Protein AF-A0A257JJC3-F1 (afdb_monomer)

Secondary structure (DSSP, 8-state):
--SHHHHHTTSS----B-SSS--TTSTTS-BTTTTT--SHHHH----------TT--HHHHHHHHHHHHHHHTSHHHHHHHHHHT--SPPP--HHHHHHHHHHHHHHHHHHHHHTT----

Foldseek 3Di:
DDCLVCCVVVVDPQAAAAADADQPSCNVHHQVVNVVDDQVRSRDDDDDDDDDDPPPDPVVLLVVLVVLQVVCPDPVVVVVCVVVSNPDRHDRRPVVSVVVCVVVVVSVVVVCVVVVNDDD

pLDDT: mean 90.09, std 6.81, range [46.31, 97.0]

Sequence (120 aa):
QGMLPHIQKGTLRAIGATGQVRTPRLPDLPTLVEQGFTAPVYGMEGFL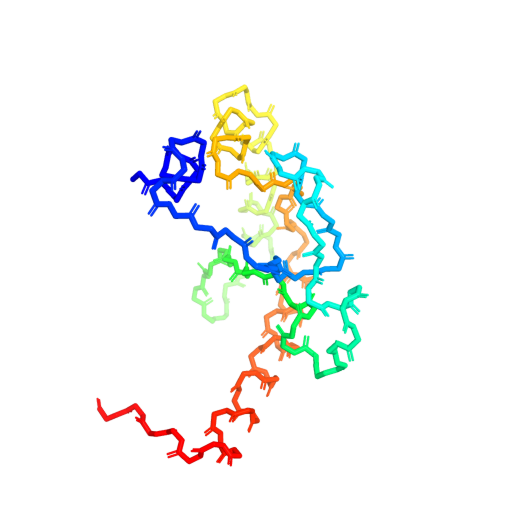PFAAPAGTPRDILDKISAAVREASATPQLKALREQFGIPNLPLTDPAEVRKTWAEDSAEWIALATDLGINLD

Structure (mmCIF, N/CA/C/O backbone):
data_AF-A0A257JJC3-F1
#
_entry.id   AF-A0A257JJC3-F1
#
loop_
_atom_site.group_PDB
_atom_site.id
_atom_site.type_symbol
_atom_site.label_atom_id
_atom_site.label_alt_id
_atom_site.label_comp_id
_atom_site.label_asym_id
_atom_site.label_entity_id
_atom_site.label_seq_id
_atom_site.pdbx_PDB_ins_code
_atom_site.Cartn_x
_atom_site.Cartn_y
_atom_site.Cartn_z
_atom_site.occupancy
_atom_site.B_iso_or_equiv
_atom_site.auth_seq_id
_atom_site.auth_comp_id
_atom_site.auth_asym_id
_atom_site.auth_atom_id
_atom_site.pdbx_PDB_model_num
ATOM 1 N N . GLN A 1 1 ? -12.986 13.407 -1.540 1.00 46.31 1 GLN A N 1
ATOM 2 C CA . GLN A 1 1 ? -12.751 13.947 -0.183 1.00 46.31 1 GLN A CA 1
ATOM 3 C C . GLN A 1 1 ? -12.685 12.769 0.776 1.00 46.31 1 GLN A C 1
ATOM 5 O O . GLN A 1 1 ? -13.512 11.881 0.642 1.00 46.31 1 GLN A O 1
ATOM 10 N N . GLY A 1 2 ? -11.678 12.704 1.649 1.00 69.19 2 GLY A N 1
ATOM 11 C CA . GLY A 1 2 ? -11.530 11.601 2.610 1.00 69.19 2 GLY A CA 1
ATOM 12 C C . GLY A 1 2 ? -12.375 11.794 3.874 1.00 69.19 2 GLY A C 1
ATOM 13 O O . GLY A 1 2 ? -13.035 12.815 4.036 1.00 69.19 2 GLY A O 1
ATOM 14 N N . MET A 1 3 ? -12.307 10.841 4.803 1.00 81.38 3 MET A N 1
ATOM 15 C CA . MET A 1 3 ? -13.065 10.873 6.066 1.00 81.38 3 MET A CA 1
ATOM 16 C C . MET A 1 3 ? -12.527 11.895 7.088 1.00 81.38 3 MET A C 1
ATOM 18 O O . MET A 1 3 ? -13.235 12.267 8.020 1.00 81.38 3 MET A O 1
ATOM 22 N N . LEU A 1 4 ? -11.290 12.380 6.918 1.00 83.56 4 LEU A N 1
ATOM 23 C CA . LEU A 1 4 ? -10.587 13.219 7.898 1.00 83.56 4 LEU A CA 1
ATOM 24 C C . LEU A 1 4 ? -11.354 14.489 8.326 1.00 83.56 4 LEU A C 1
ATOM 26 O O . LEU A 1 4 ? -11.457 14.713 9.532 1.00 83.56 4 LEU A O 1
ATOM 30 N N . PRO A 1 5 ? -11.962 15.289 7.422 1.00 87.50 5 PRO A N 1
ATOM 31 C CA . PRO A 1 5 ? -12.745 16.454 7.836 1.00 87.50 5 PRO A CA 1
ATOM 32 C C . PRO A 1 5 ? -13.967 16.083 8.684 1.00 87.50 5 PRO A C 1
ATOM 34 O O . PRO A 1 5 ? -14.361 16.852 9.553 1.00 87.50 5 PRO A O 1
ATOM 37 N N . HIS A 1 6 ? -14.568 14.912 8.453 1.00 89.94 6 HIS A N 1
ATOM 38 C CA . HIS A 1 6 ? -15.711 14.435 9.234 1.00 89.94 6 HIS A CA 1
ATOM 39 C C . HIS A 1 6 ? -15.296 13.980 10.633 1.00 89.94 6 HIS A C 1
ATOM 41 O O . HIS A 1 6 ? -16.034 14.226 11.589 1.00 89.94 6 HIS A O 1
ATOM 47 N N . ILE A 1 7 ? -14.107 13.377 10.744 1.00 90.06 7 ILE A N 1
ATOM 48 C CA . ILE A 1 7 ? -13.486 12.997 12.018 1.00 90.06 7 ILE A CA 1
ATOM 49 C C . ILE A 1 7 ? -13.153 14.246 12.837 1.00 90.06 7 ILE A C 1
ATOM 51 O O . ILE A 1 7 ? -13.560 14.359 13.988 1.00 90.06 7 ILE A O 1
ATOM 55 N N . GLN A 1 8 ? -12.491 15.228 12.223 1.00 86.25 8 GLN A N 1
ATOM 56 C CA . GLN A 1 8 ? -12.110 16.481 12.886 1.00 86.25 8 GLN A CA 1
ATOM 57 C C . GLN A 1 8 ? -13.319 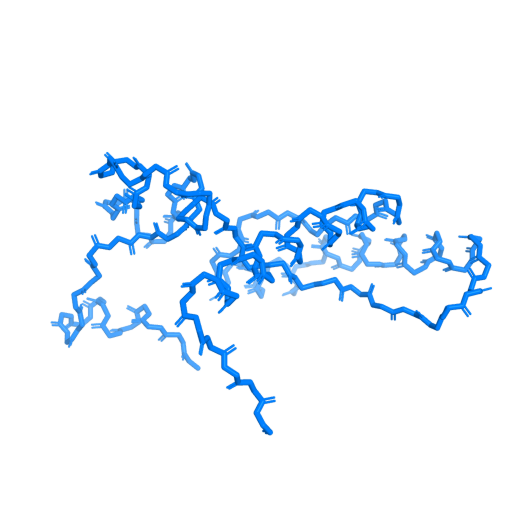17.313 13.332 1.00 86.25 8 GLN A C 1
ATOM 59 O O . GLN A 1 8 ? -13.276 17.951 14.378 1.00 86.25 8 GLN A O 1
ATOM 64 N N . LYS A 1 9 ? -14.416 17.290 12.563 1.00 92.56 9 LYS A N 1
ATOM 65 C CA . LYS A 1 9 ? -15.683 17.949 12.926 1.00 92.56 9 LYS A CA 1
ATOM 66 C C . LYS A 1 9 ? -16.502 17.175 13.969 1.00 92.56 9 LYS A C 1
ATOM 68 O O . LYS A 1 9 ? -17.582 17.630 14.328 1.00 92.56 9 LYS A O 1
ATOM 73 N N . GLY A 1 10 ? -16.050 15.996 14.404 1.00 91.12 10 GLY A N 1
ATOM 74 C CA . GLY A 1 10 ? -16.768 15.139 15.356 1.00 91.12 10 GLY A CA 1
ATOM 75 C C . GLY A 1 10 ? -18.018 14.452 14.793 1.00 91.12 10 GLY A C 1
ATOM 76 O O . GLY A 1 10 ? -18.717 13.756 15.521 1.00 91.12 10 GLY A O 1
ATOM 77 N N . THR A 1 11 ? -18.301 14.612 13.498 1.00 94.50 11 THR A N 1
ATOM 78 C CA . THR A 1 11 ? -19.445 13.970 12.820 1.00 94.50 11 THR A CA 1
ATOM 79 C C . THR A 1 11 ? -19.200 12.496 12.499 1.00 94.50 11 THR A C 1
ATOM 81 O O . THR A 1 11 ? -20.140 11.770 12.190 1.00 94.50 11 THR A O 1
ATOM 84 N N . LEU A 1 12 ? -17.943 12.052 12.563 1.00 94.00 12 LEU A N 1
ATOM 85 C CA . LEU A 1 12 ? -17.539 10.660 12.409 1.00 94.00 12 LEU A CA 1
ATOM 86 C C . LEU A 1 12 ? -16.539 10.311 13.512 1.00 94.00 12 LEU A C 1
ATOM 88 O O . LEU A 1 12 ? -15.626 11.082 13.793 1.00 94.00 12 LEU A O 1
ATOM 92 N N . ARG A 1 13 ? -16.688 9.138 14.126 1.00 92.88 13 ARG A N 1
ATOM 93 C CA . ARG A 1 13 ? -15.732 8.620 15.108 1.00 92.88 13 ARG A CA 1
ATOM 94 C C . ARG A 1 13 ? -14.936 7.489 14.473 1.00 92.88 13 ARG A C 1
ATOM 96 O O . ARG A 1 13 ? -15.500 6.447 14.159 1.00 92.88 13 ARG A O 1
ATOM 103 N N . ALA A 1 14 ? -13.634 7.688 14.303 1.00 93.00 14 ALA A N 1
ATOM 104 C CA . ALA A 1 14 ? -12.740 6.603 13.921 1.00 93.00 14 ALA A CA 1
ATOM 105 C C . ALA A 1 14 ? -12.506 5.678 15.128 1.00 93.00 14 ALA A C 1
ATOM 107 O O . ALA A 1 14 ? -12.275 6.162 16.237 1.00 93.00 14 ALA A O 1
ATOM 108 N N . ILE A 1 15 ? -12.600 4.364 14.914 1.00 94.00 15 ILE A N 1
ATOM 109 C CA . ILE A 1 15 ? -12.458 3.340 15.970 1.00 94.00 15 ILE A CA 1
ATOM 110 C C . ILE A 1 15 ? -11.185 2.498 15.824 1.00 94.00 15 ILE A C 1
ATOM 112 O O . ILE A 1 15 ? -10.720 1.910 16.791 1.00 94.00 15 ILE A O 1
ATOM 116 N N . GLY A 1 16 ? -10.590 2.474 14.635 1.00 92.81 16 GLY A N 1
ATOM 117 C CA . GLY A 1 16 ? -9.301 1.849 14.389 1.00 92.81 16 GLY A CA 1
ATOM 118 C C . GLY A 1 16 ? -8.816 2.128 12.974 1.00 92.81 16 GLY A C 1
ATOM 119 O O . GLY A 1 16 ? -9.622 2.419 12.086 1.00 92.81 16 GLY A O 1
ATOM 120 N N . ALA A 1 17 ? -7.503 2.062 12.781 1.00 91.12 17 ALA A N 1
ATOM 121 C CA . ALA A 1 17 ? -6.876 2.059 11.462 1.00 91.12 17 ALA A CA 1
ATOM 122 C C . ALA A 1 17 ? -6.440 0.636 11.073 1.00 91.12 17 ALA A C 1
ATOM 124 O O . ALA A 1 17 ? -6.010 -0.137 11.928 1.00 91.12 17 ALA A O 1
ATOM 125 N N . THR A 1 18 ? -6.535 0.291 9.790 1.00 90.38 18 THR A N 1
ATOM 126 C CA . THR A 1 18 ? -5.863 -0.892 9.230 1.00 90.38 18 THR A CA 1
ATOM 127 C C . THR A 1 18 ? -4.389 -0.577 8.975 1.00 90.38 18 THR A C 1
ATOM 129 O O . THR A 1 18 ? -4.034 0.588 8.779 1.00 90.38 18 THR A O 1
ATOM 132 N N . GLY A 1 19 ? -3.545 -1.605 8.955 1.00 89.38 19 GLY A N 1
ATOM 133 C CA . GLY A 1 19 ? -2.098 -1.465 8.792 1.00 89.38 19 GLY A CA 1
ATOM 134 C C . GLY A 1 19 ? -1.327 -1.694 10.093 1.00 89.38 19 GLY A C 1
ATOM 135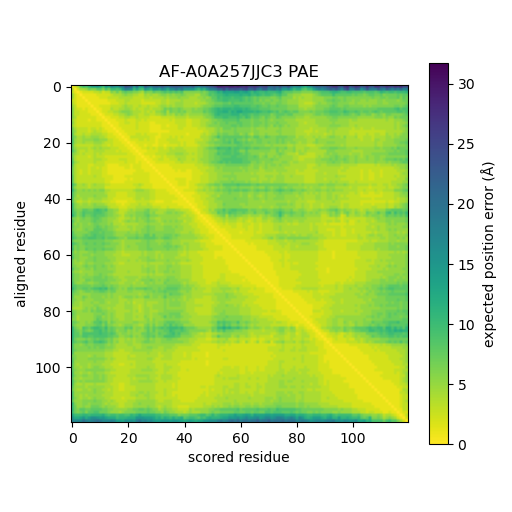 O O . GLY A 1 19 ? -1.892 -1.749 11.188 1.00 89.38 19 GLY A O 1
ATOM 136 N N . GLN A 1 20 ? -0.009 -1.835 9.966 1.00 89.00 20 GLN A N 1
ATOM 137 C CA . GLN A 1 20 ? 0.879 -2.136 11.097 1.00 89.00 20 GLN A CA 1
ATOM 138 C C . GLN A 1 20 ? 1.250 -0.898 11.919 1.00 89.00 20 GLN A C 1
ATOM 140 O O . GLN A 1 20 ? 1.672 -1.014 13.069 1.00 89.00 20 GLN A O 1
ATOM 145 N N . VAL A 1 21 ? 1.112 0.293 11.335 1.00 88.12 21 VAL A N 1
ATOM 146 C CA . VAL A 1 21 ? 1.550 1.552 11.941 1.00 88.12 21 VAL A CA 1
ATOM 147 C C . VAL A 1 21 ? 0.422 2.572 11.963 1.00 88.12 21 VAL A C 1
ATOM 149 O O . VAL A 1 21 ? -0.428 2.619 11.073 1.00 88.12 21 VAL A O 1
ATOM 152 N N . ARG A 1 22 ? 0.416 3.430 12.986 1.00 89.25 22 ARG A N 1
ATOM 153 C CA . ARG A 1 22 ? -0.554 4.523 13.071 1.00 89.25 22 ARG A CA 1
ATOM 154 C C . ARG A 1 22 ? -0.305 5.546 11.973 1.00 89.25 22 ARG A C 1
ATOM 156 O O . ARG A 1 22 ? 0.833 5.899 11.667 1.00 89.25 22 ARG A O 1
ATOM 163 N N . THR A 1 23 ? -1.387 6.085 11.423 1.00 84.06 23 THR A N 1
ATOM 164 C CA . THR A 1 23 ? -1.284 7.180 10.459 1.00 84.06 23 THR A CA 1
ATOM 165 C C . THR A 1 23 ? -0.833 8.470 11.161 1.00 84.06 23 THR A C 1
ATOM 167 O O . THR A 1 23 ? -1.429 8.855 12.170 1.00 84.06 23 T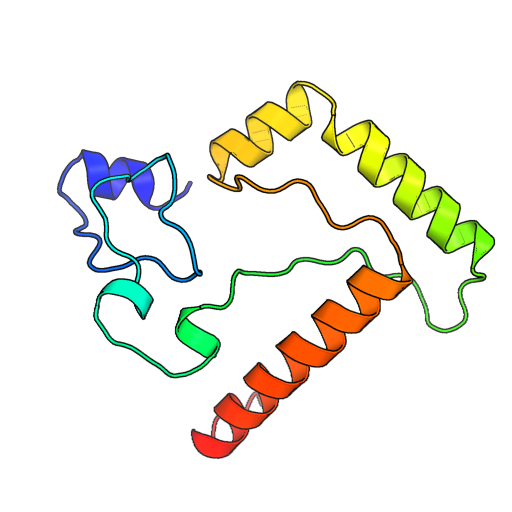HR A O 1
ATOM 170 N N . PRO A 1 24 ? 0.144 9.220 10.612 1.00 83.19 24 PRO A N 1
ATOM 171 C CA . PRO A 1 24 ? 0.570 10.503 11.183 1.00 83.19 24 PRO A CA 1
ATOM 172 C C . PRO A 1 24 ? -0.547 11.553 11.284 1.00 83.19 24 PRO A C 1
ATOM 174 O O . PRO A 1 24 ? -0.412 12.548 11.987 1.00 83.19 24 PRO A O 1
ATOM 177 N N . ARG A 1 25 ? -1.654 11.358 10.559 1.00 83.56 25 ARG A N 1
ATOM 178 C CA . ARG A 1 25 ? -2.800 12.278 10.538 1.00 83.56 25 ARG A CA 1
ATOM 179 C C . ARG A 1 25 ? -3.762 12.106 11.702 1.00 83.56 25 ARG A C 1
ATOM 181 O O . ARG A 1 25 ? -4.539 13.017 11.971 1.00 83.56 25 ARG A O 1
ATOM 188 N N . LEU A 1 26 ? -3.749 10.933 12.325 1.00 87.56 26 LEU A N 1
ATOM 189 C CA . LEU A 1 26 ? -4.567 10.570 13.478 1.00 87.56 26 LEU A CA 1
ATOM 190 C C . LEU A 1 26 ? -3.680 9.760 14.441 1.00 87.56 26 LEU A C 1
ATOM 192 O O . LEU A 1 26 ? -3.912 8.567 14.614 1.00 87.56 26 LEU A O 1
ATOM 196 N N . PRO A 1 27 ? -2.640 10.375 15.037 1.00 88.06 27 PRO A N 1
ATOM 197 C CA . PRO A 1 27 ? -1.652 9.660 15.856 1.00 88.06 27 PRO A CA 1
ATOM 198 C C . PRO A 1 27 ? -2.263 9.012 17.111 1.00 88.06 27 PRO A C 1
ATOM 200 O O . PRO A 1 27 ? -1.752 8.009 17.616 1.00 88.06 27 PRO A O 1
ATOM 203 N N . ASP A 1 28 ? -3.387 9.551 17.584 1.00 90.69 28 ASP A N 1
ATOM 204 C CA . ASP A 1 28 ? -4.128 9.028 18.734 1.00 90.69 28 ASP A CA 1
ATOM 205 C C . ASP A 1 28 ? -5.046 7.847 18.382 1.00 90.69 28 ASP A C 1
ATOM 207 O O . ASP A 1 28 ? -5.555 7.180 19.281 1.00 90.69 28 ASP A O 1
ATOM 211 N N . LEU A 1 29 ? -5.280 7.575 17.091 1.00 92.56 29 LEU A N 1
ATOM 212 C CA . LEU A 1 29 ? -6.113 6.462 16.645 1.00 92.56 29 LEU A CA 1
ATOM 213 C C . LEU A 1 29 ? -5.287 5.164 16.646 1.00 92.56 29 LEU A C 1
ATOM 215 O O . LEU A 1 29 ? -4.360 5.052 15.839 1.00 92.56 29 LEU A O 1
ATOM 219 N N . PRO A 1 30 ? -5.611 4.174 17.498 1.00 95.00 30 PRO A N 1
ATOM 220 C CA . PRO A 1 30 ? -4.912 2.896 17.479 1.00 95.00 30 PRO A CA 1
ATOM 221 C C . PRO A 1 30 ? -5.193 2.116 16.189 1.00 95.00 30 PRO A C 1
ATOM 223 O O . PRO A 1 30 ? -6.280 2.212 15.605 1.00 95.00 30 PRO A O 1
ATOM 226 N N . THR A 1 31 ? -4.241 1.294 15.757 1.00 94.94 31 THR A N 1
ATOM 227 C CA . THR A 1 31 ? -4.497 0.304 14.705 1.00 94.94 31 THR A CA 1
ATOM 228 C C . THR A 1 31 ? -5.383 -0.822 15.241 1.00 94.94 31 THR A C 1
ATOM 230 O O . THR A 1 31 ? -5.539 -1.001 16.450 1.00 94.94 31 THR A O 1
ATOM 233 N N . LEU A 1 32 ? -5.996 -1.595 14.350 1.00 96.31 32 LEU A N 1
ATOM 234 C CA . LEU A 1 32 ? -6.722 -2.804 14.742 1.00 96.31 32 LEU A CA 1
ATOM 235 C C . LEU A 1 32 ? -5.757 -3.859 15.310 1.00 96.31 32 LEU A C 1
ATOM 237 O O . LEU A 1 32 ? -6.091 -4.546 16.270 1.00 96.31 32 LEU A O 1
ATOM 241 N N . VAL A 1 33 ? -4.522 -3.920 14.806 1.00 96.19 33 VAL A N 1
ATOM 242 C CA . VAL A 1 33 ? -3.481 -4.809 15.346 1.00 96.19 33 VAL A CA 1
ATOM 243 C C . VAL A 1 33 ? -3.140 -4.452 16.800 1.00 96.19 33 VAL A C 1
ATOM 245 O O . VAL A 1 33 ? -3.108 -5.334 17.656 1.00 96.19 33 VAL A O 1
ATOM 248 N N . GLU A 1 34 ? -2.978 -3.162 17.127 1.00 96.25 34 GLU A N 1
ATOM 249 C CA . GLU A 1 34 ? -2.758 -2.696 18.511 1.00 96.25 34 GLU A CA 1
ATOM 250 C C . GLU A 1 34 ? -3.936 -3.011 19.444 1.00 96.25 34 GLU A C 1
ATOM 252 O O . GLU A 1 34 ? -3.760 -3.136 20.655 1.00 96.25 34 GLU A O 1
ATOM 257 N N . GLN A 1 35 ? -5.138 -3.151 18.886 1.00 97.00 35 GLN A N 1
ATOM 258 C CA . GLN A 1 35 ? -6.349 -3.524 19.617 1.00 97.00 35 GLN A CA 1
ATOM 259 C C . GLN A 1 35 ? -6.500 -5.044 19.803 1.00 97.00 35 GLN A C 1
ATOM 261 O O . GLN A 1 35 ? -7.490 -5.489 20.381 1.00 97.00 35 GLN A O 1
ATOM 266 N N . GLY A 1 36 ? -5.528 -5.842 19.348 1.00 96.19 36 GLY A N 1
ATOM 267 C CA . GLY A 1 36 ? -5.504 -7.294 19.530 1.00 96.19 36 GLY A CA 1
ATOM 268 C C . GLY A 1 36 ? -6.165 -8.090 18.405 1.00 96.19 36 GLY A C 1
ATOM 269 O O . GLY A 1 36 ? -6.357 -9.296 18.552 1.00 96.19 36 GLY A O 1
ATOM 270 N N . PHE A 1 37 ? -6.504 -7.454 17.281 1.00 96.06 37 PHE A N 1
ATOM 271 C CA . PHE A 1 37 ? -6.981 -8.171 16.104 1.00 96.06 37 PHE A CA 1
ATOM 272 C C . PHE A 1 37 ? -5.799 -8.815 15.364 1.00 96.06 37 PHE A C 1
ATOM 274 O O . PHE A 1 37 ? -4.881 -8.124 14.927 1.00 96.06 37 PHE A O 1
ATOM 281 N N . THR A 1 38 ? -5.817 -10.142 15.226 1.00 93.56 38 THR A N 1
ATOM 282 C CA . THR A 1 38 ? -4.653 -10.927 14.772 1.00 93.56 38 THR A CA 1
ATOM 283 C C . THR A 1 38 ? -4.745 -11.461 13.346 1.00 93.56 38 THR A C 1
ATOM 285 O O . THR A 1 38 ? -3.737 -11.930 12.823 1.00 93.56 38 THR A O 1
ATOM 288 N N . ALA A 1 39 ? -5.919 -11.414 12.706 1.00 91.62 39 ALA A N 1
ATOM 289 C CA . ALA A 1 39 ? -6.042 -11.860 11.320 1.00 91.62 39 ALA A CA 1
ATOM 290 C C . ALA A 1 39 ? -5.187 -10.971 10.390 1.00 91.62 39 ALA A C 1
ATOM 292 O O . ALA A 1 39 ? -5.172 -9.749 10.591 1.00 91.62 39 ALA A O 1
ATOM 293 N N . PRO A 1 40 ? -4.510 -11.537 9.371 1.00 90.50 40 PRO A N 1
ATOM 294 C CA . PRO A 1 40 ? -3.570 -10.783 8.539 1.00 90.50 40 PRO A CA 1
ATOM 295 C C . PRO A 1 40 ? -4.193 -9.536 7.903 1.00 90.50 40 PRO A C 1
ATOM 297 O O . PRO A 1 40 ? -3.576 -8.471 7.919 1.00 90.50 40 PRO A O 1
ATOM 300 N N . VAL A 1 41 ? -5.457 -9.631 7.473 1.00 90.44 41 VAL A N 1
ATOM 301 C CA . VAL A 1 41 ? -6.229 -8.534 6.861 1.00 90.44 41 VAL A CA 1
ATOM 302 C C . VAL A 1 41 ? -6.237 -7.229 7.668 1.00 90.44 41 VAL A C 1
ATOM 304 O O . VAL A 1 41 ? -6.288 -6.143 7.093 1.00 90.44 41 VAL A O 1
ATOM 307 N N . TYR A 1 42 ? -6.141 -7.290 8.999 1.00 93.38 42 TYR A N 1
ATOM 308 C CA . TYR A 1 42 ? -6.134 -6.091 9.844 1.00 93.38 42 TYR A CA 1
ATOM 309 C C . TYR A 1 42 ? -4.815 -5.318 9.782 1.00 93.38 42 TYR A C 1
ATOM 311 O O . TYR A 1 42 ? -4.798 -4.101 9.989 1.00 93.38 42 TYR A O 1
ATOM 319 N N . GLY A 1 43 ? -3.721 -6.019 9.491 1.00 91.12 43 GLY A N 1
ATOM 320 C CA . GLY A 1 43 ? -2.389 -5.452 9.326 1.00 91.12 43 GLY A CA 1
ATOM 321 C C . GLY A 1 43 ? -2.045 -5.082 7.884 1.00 91.12 43 GLY A C 1
ATOM 322 O O . GLY A 1 43 ? -0.989 -4.492 7.663 1.00 91.12 43 GLY A O 1
ATOM 323 N N . MET A 1 44 ? -2.903 -5.414 6.917 1.00 89.06 44 MET A N 1
ATOM 324 C CA . MET A 1 44 ? -2.687 -5.093 5.508 1.00 89.06 44 MET A CA 1
ATOM 325 C C . MET A 1 44 ? -2.955 -3.611 5.228 1.00 89.06 44 MET A C 1
ATOM 327 O O . MET A 1 44 ? -3.889 -3.002 5.759 1.00 89.06 44 MET A O 1
ATOM 331 N N . GLU A 1 45 ? -2.136 -3.034 4.354 1.00 82.50 45 GLU A N 1
ATOM 332 C CA . GLU A 1 45 ? -2.359 -1.712 3.775 1.00 82.50 45 GLU A CA 1
ATOM 333 C C . GLU A 1 45 ? -2.891 -1.870 2.347 1.00 82.50 45 GLU A C 1
ATOM 335 O O . GLU A 1 45 ? -2.598 -2.846 1.663 1.00 82.50 45 GLU A O 1
ATOM 340 N N . GLY A 1 46 ? -3.690 -0.911 1.875 1.00 78.44 46 GLY A N 1
ATOM 341 C CA . GLY A 1 46 ? -4.190 -0.948 0.502 1.00 78.44 46 GLY A CA 1
ATOM 342 C C . GLY A 1 46 ? -3.047 -0.806 -0.507 1.00 78.44 46 GLY A C 1
ATOM 343 O O . GLY A 1 46 ? -2.461 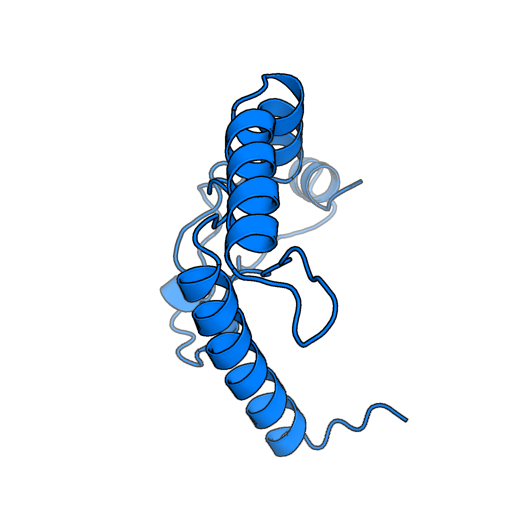0.272 -0.618 1.00 78.44 46 GLY A O 1
ATOM 344 N N . PHE A 1 47 ? -2.760 -1.867 -1.262 1.00 84.31 47 PHE A N 1
ATOM 345 C CA . PHE A 1 47 ? -1.730 -1.872 -2.298 1.00 84.31 47 PHE A CA 1
ATOM 346 C C . PHE A 1 47 ? -2.317 -1.582 -3.689 1.00 84.31 47 PHE A C 1
ATOM 348 O O . PHE A 1 47 ? -3.217 -2.272 -4.163 1.00 84.31 47 PHE A O 1
ATOM 355 N N . LEU A 1 48 ? -1.796 -0.548 -4.358 1.00 84.50 48 LEU A N 1
ATOM 356 C CA . LEU A 1 48 ? -2.199 -0.137 -5.709 1.00 84.50 48 LEU A CA 1
ATOM 357 C C . LEU A 1 48 ? -0.991 -0.209 -6.658 1.00 84.50 48 LEU A C 1
ATOM 359 O O . LEU A 1 48 ? -0.266 0.782 -6.798 1.00 84.50 48 LEU A O 1
ATOM 363 N N . PRO A 1 49 ? -0.730 -1.366 -7.294 1.00 88.06 49 PRO A N 1
ATOM 364 C CA . PRO A 1 49 ? 0.413 -1.517 -8.184 1.00 88.06 49 PRO A CA 1
ATOM 365 C C . PRO A 1 49 ? 0.168 -0.887 -9.559 1.00 88.06 49 PRO A C 1
ATOM 367 O O . PRO A 1 49 ? -0.949 -0.871 -10.077 1.00 88.06 49 PRO A O 1
ATOM 370 N N . PHE A 1 50 ? 1.251 -0.458 -10.211 1.00 90.25 50 PHE A N 1
ATOM 371 C CA . PHE A 1 50 ? 1.244 -0.284 -11.662 1.00 90.25 50 PHE A CA 1
ATOM 372 C C . PHE A 1 50 ? 1.300 -1.655 -12.336 1.00 90.25 50 PHE A C 1
ATOM 374 O O . PHE A 1 50 ? 2.138 -2.490 -11.994 1.00 90.25 50 PHE A O 1
ATOM 381 N N . ALA A 1 51 ? 0.431 -1.869 -13.320 1.00 90.81 51 ALA A N 1
ATOM 382 C CA . ALA A 1 51 ? 0.367 -3.103 -14.089 1.00 90.81 51 ALA A CA 1
ATOM 383 C C . ALA A 1 51 ? 0.721 -2.857 -15.561 1.00 90.81 51 ALA A C 1
ATOM 385 O O . ALA A 1 51 ? 0.448 -1.795 -16.120 1.00 90.81 51 ALA A O 1
ATOM 386 N N . ALA A 1 52 ? 1.311 -3.870 -16.190 1.00 92.88 52 ALA A N 1
ATOM 387 C CA . ALA A 1 52 ? 1.602 -3.922 -17.618 1.00 92.88 52 ALA A CA 1
ATOM 388 C C . ALA A 1 52 ? 1.184 -5.299 -18.168 1.00 92.88 52 ALA A C 1
ATOM 390 O O . ALA A 1 52 ? 1.047 -6.242 -17.381 1.00 92.88 52 ALA A O 1
ATOM 391 N N . PRO A 1 53 ? 0.986 -5.451 -19.491 1.00 96.00 53 PRO A N 1
ATOM 392 C CA . PRO A 1 53 ? 0.623 -6.734 -20.085 1.00 96.00 53 PRO A CA 1
ATOM 393 C C . PRO A 1 53 ? 1.578 -7.869 -19.703 1.00 96.00 53 PRO A C 1
ATOM 395 O O . PRO A 1 53 ? 2.790 -7.672 -19.548 1.00 96.00 53 PRO A O 1
ATOM 398 N N . ALA A 1 54 ? 1.035 -9.083 -19.605 1.00 93.75 54 ALA A N 1
ATOM 399 C CA . ALA A 1 54 ? 1.842 -10.280 -19.417 1.00 93.75 54 ALA A CA 1
ATOM 400 C C . ALA A 1 54 ? 2.875 -10.407 -20.552 1.00 93.75 54 ALA A C 1
ATOM 402 O O . ALA A 1 54 ? 2.567 -10.170 -21.717 1.00 93.75 54 ALA A O 1
ATOM 403 N N . GLY A 1 55 ? 4.113 -10.755 -20.201 1.00 94.56 55 GLY A N 1
ATOM 404 C CA . GLY A 1 55 ? 5.219 -10.851 -21.159 1.00 94.56 55 GLY A CA 1
ATOM 405 C C . GLY A 1 55 ? 5.931 -9.531 -21.473 1.00 94.56 55 GLY A C 1
ATOM 406 O O . GLY A 1 55 ? 6.880 -9.549 -22.253 1.00 94.56 55 GLY A O 1
ATOM 407 N N . THR A 1 56 ? 5.538 -8.407 -20.856 1.00 96.62 56 THR A N 1
ATOM 408 C CA . THR A 1 56 ? 6.305 -7.152 -20.956 1.00 96.62 56 THR A CA 1
ATOM 409 C C . THR A 1 56 ? 7.770 -7.399 -20.556 1.00 96.62 56 THR A C 1
ATOM 411 O O . THR A 1 56 ? 8.010 -7.911 -19.456 1.00 96.62 56 THR A O 1
ATOM 414 N N . PRO A 1 57 ? 8.750 -7.052 -21.415 1.00 96.56 57 PRO A N 1
ATOM 415 C CA . PRO A 1 57 ? 10.167 -7.248 -21.125 1.00 96.56 57 PRO A CA 1
ATOM 416 C C . PRO A 1 57 ? 10.628 -6.556 -19.839 1.00 96.56 57 PRO A C 1
ATOM 418 O O . PRO A 1 57 ? 10.138 -5.482 -19.476 1.00 96.56 57 PRO A O 1
ATOM 421 N N . ARG A 1 58 ? 11.607 -7.163 -19.155 1.00 93.75 58 ARG A N 1
ATOM 422 C CA . ARG A 1 58 ? 12.115 -6.668 -17.866 1.00 93.75 58 ARG A CA 1
ATOM 423 C C . ARG A 1 58 ? 12.667 -5.245 -17.963 1.00 93.75 58 ARG A C 1
ATOM 425 O O . ARG A 1 58 ? 12.390 -4.444 -17.081 1.00 93.75 58 ARG A O 1
ATOM 432 N N . ASP A 1 59 ? 13.358 -4.909 -19.046 1.00 96.75 59 ASP A N 1
ATOM 433 C CA . ASP A 1 59 ? 13.925 -3.574 -19.256 1.00 96.75 59 ASP A CA 1
ATOM 434 C C . ASP A 1 59 ? 12.848 -2.481 -19.382 1.00 96.75 59 ASP A C 1
ATOM 436 O O . ASP A 1 59 ? 13.062 -1.346 -18.958 1.00 96.75 59 ASP A O 1
ATOM 440 N N . ILE A 1 60 ? 11.672 -2.810 -19.928 1.00 96.94 60 ILE A N 1
ATOM 441 C CA . ILE A 1 60 ? 10.527 -1.892 -19.982 1.00 96.94 60 ILE A CA 1
ATOM 442 C C . ILE A 1 60 ? 9.918 -1.706 -18.592 1.00 96.94 60 ILE A C 1
ATOM 444 O O . ILE A 1 60 ? 9.622 -0.575 -18.204 1.00 96.94 60 ILE A O 1
ATOM 448 N N . LEU A 1 61 ? 9.781 -2.789 -17.820 1.00 95.62 61 LEU A N 1
ATOM 449 C CA . LEU A 1 61 ? 9.323 -2.708 -16.430 1.00 95.62 61 LEU A CA 1
ATOM 450 C C . LEU A 1 61 ? 10.273 -1.853 -15.586 1.00 95.62 61 LEU A C 1
ATOM 452 O O . LEU A 1 61 ? 9.816 -0.970 -14.867 1.00 95.62 61 L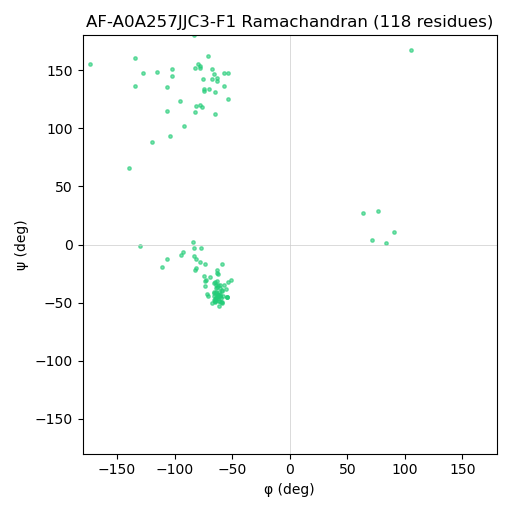EU A O 1
ATOM 456 N N . ASP A 1 62 ? 11.583 -2.045 -15.739 1.00 95.38 62 ASP A N 1
ATOM 457 C CA . ASP A 1 62 ? 12.594 -1.271 -15.017 1.00 95.38 62 ASP A CA 1
ATOM 458 C C . ASP A 1 62 ? 12.538 0.225 -15.384 1.00 95.38 62 ASP A C 1
ATOM 460 O O . ASP A 1 62 ? 12.683 1.081 -14.507 1.00 95.38 62 ASP A O 1
ATOM 464 N N . LYS A 1 63 ? 12.2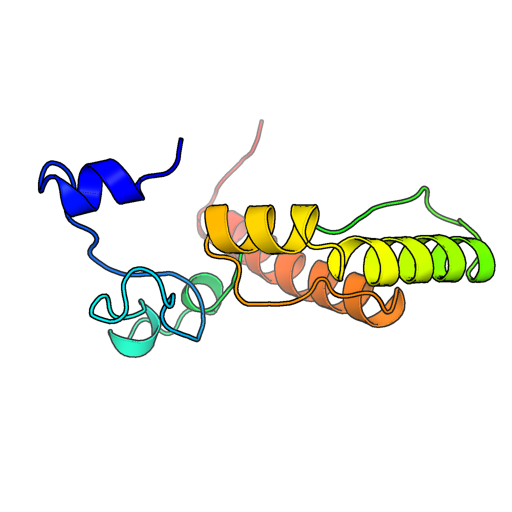56 0.569 -16.652 1.00 96.00 63 LYS A N 1
ATOM 465 C CA . LYS A 1 63 ? 12.033 1.965 -17.082 1.00 96.00 63 LYS A CA 1
ATOM 466 C C . LYS A 1 63 ? 10.798 2.585 -16.427 1.00 96.00 63 LYS A C 1
ATOM 468 O O . LYS A 1 63 ? 10.878 3.712 -15.940 1.00 96.00 63 LYS A O 1
ATOM 473 N N . ILE A 1 64 ? 9.674 1.865 -16.390 1.00 94.81 64 ILE A N 1
ATOM 474 C CA . ILE A 1 64 ? 8.442 2.332 -15.728 1.00 94.81 64 ILE A CA 1
ATOM 475 C C . ILE A 1 64 ? 8.708 2.547 -14.236 1.00 94.81 64 ILE A C 1
ATOM 477 O O . ILE A 1 64 ? 8.417 3.612 -13.697 1.00 94.81 64 ILE A O 1
ATOM 481 N N . SER A 1 65 ? 9.329 1.566 -13.589 1.00 94.69 65 SER A N 1
ATOM 482 C CA . SER A 1 65 ? 9.740 1.627 -12.191 1.00 94.69 65 SER A CA 1
ATOM 483 C C . SER A 1 65 ? 10.623 2.831 -11.873 1.00 94.69 65 SER A C 1
ATOM 485 O O . SER A 1 65 ? 10.388 3.533 -10.886 1.00 94.69 65 SER A O 1
ATOM 487 N N . ALA A 1 66 ? 11.620 3.107 -12.717 1.00 94.75 66 ALA A N 1
ATOM 488 C CA . ALA A 1 66 ? 12.490 4.266 -12.557 1.00 94.75 66 ALA A CA 1
ATOM 489 C C . ALA A 1 66 ? 11.708 5.584 -12.665 1.00 94.75 66 ALA A C 1
ATOM 491 O O . ALA A 1 66 ? 11.884 6.458 -11.814 1.00 94.75 66 ALA A O 1
ATOM 492 N N . ALA A 1 67 ? 10.805 5.697 -13.643 1.00 93.94 67 ALA A N 1
ATOM 493 C CA . ALA A 1 67 ? 9.963 6.878 -13.820 1.00 93.94 67 ALA A CA 1
ATOM 494 C C . ALA A 1 67 ? 9.004 7.095 -12.636 1.00 93.94 67 ALA A C 1
ATOM 496 O O . ALA A 1 67 ? 8.859 8.220 -12.160 1.00 93.94 67 ALA A O 1
ATOM 497 N N . VAL A 1 68 ? 8.389 6.029 -12.106 1.00 92.62 68 VAL A N 1
ATOM 498 C CA . VAL A 1 68 ? 7.524 6.105 -10.913 1.00 92.62 68 VAL A CA 1
ATOM 499 C C . VAL A 1 68 ? 8.322 6.567 -9.696 1.00 92.62 68 VAL A C 1
ATOM 501 O O . VAL A 1 68 ? 7.865 7.443 -8.958 1.00 92.62 68 VAL A O 1
ATOM 504 N N . ARG A 1 69 ? 9.531 6.027 -9.502 1.00 92.25 69 ARG A N 1
ATOM 505 C CA . ARG A 1 69 ? 10.423 6.436 -8.411 1.00 92.25 69 ARG A CA 1
ATOM 506 C C . ARG A 1 69 ? 10.751 7.922 -8.490 1.00 92.25 69 ARG A C 1
ATOM 508 O O . ARG A 1 69 ? 10.587 8.627 -7.496 1.00 92.25 69 ARG A O 1
ATOM 515 N N . GLU A 1 70 ? 11.167 8.399 -9.659 1.00 92.62 70 GLU A N 1
ATOM 516 C CA . GLU A 1 70 ? 11.498 9.808 -9.883 1.00 92.62 70 GLU A CA 1
ATOM 517 C C . GLU A 1 70 ? 10.281 10.713 -9.654 1.00 92.62 70 GLU A C 1
ATOM 519 O O . GLU A 1 70 ? 10.346 11.663 -8.869 1.00 92.62 70 GLU A O 1
ATOM 524 N N . ALA A 1 71 ? 9.135 10.368 -10.245 1.00 91.25 71 ALA A N 1
ATOM 525 C CA . ALA A 1 71 ? 7.903 11.124 -10.073 1.00 91.25 71 ALA A CA 1
ATOM 526 C C . ALA A 1 71 ? 7.477 11.194 -8.598 1.00 91.25 71 ALA A C 1
ATOM 528 O O . ALA A 1 71 ? 7.039 12.248 -8.131 1.00 91.25 71 ALA A O 1
ATOM 529 N N . SER A 1 72 ? 7.626 10.102 -7.839 1.00 89.75 72 SER A N 1
ATOM 530 C CA . SER A 1 72 ? 7.223 10.036 -6.426 1.00 89.75 72 SER A CA 1
ATOM 531 C C . SER A 1 72 ? 7.990 11.000 -5.512 1.00 89.75 72 SER A C 1
ATOM 533 O O . SER A 1 72 ? 7.478 11.378 -4.452 1.00 89.75 72 SER A O 1
ATOM 535 N N . ALA A 1 73 ? 9.183 11.428 -5.938 1.00 88.12 73 ALA A N 1
ATOM 536 C CA . ALA A 1 73 ? 10.005 12.410 -5.242 1.00 88.12 73 ALA A CA 1
ATOM 537 C C . ALA A 1 73 ? 9.606 13.864 -5.558 1.00 88.12 73 ALA A C 1
ATOM 539 O O . ALA A 1 73 ? 10.075 14.787 -4.889 1.00 88.12 73 ALA A O 1
ATOM 540 N N . THR A 1 74 ? 8.733 14.093 -6.546 1.00 94.25 74 THR A N 1
ATOM 541 C CA . THR A 1 74 ? 8.271 15.446 -6.880 1.00 94.25 74 THR A CA 1
ATOM 542 C C . THR A 1 74 ? 7.443 16.050 -5.737 1.00 94.25 74 THR A C 1
ATOM 544 O O . THR A 1 74 ? 6.688 15.333 -5.068 1.00 94.25 74 THR A O 1
ATOM 547 N N . PRO A 1 75 ? 7.501 17.381 -5.525 1.00 93.88 75 PRO A N 1
ATOM 548 C CA . PRO A 1 75 ? 6.694 18.043 -4.499 1.00 93.88 75 PRO A CA 1
ATOM 549 C C . PRO A 1 75 ? 5.192 17.801 -4.669 1.00 93.88 75 PRO A C 1
ATOM 551 O O . PRO A 1 75 ? 4.478 17.646 -3.683 1.00 93.88 75 PRO A O 1
ATOM 554 N N . GLN A 1 76 ? 4.718 17.718 -5.915 1.00 93.38 76 GLN A N 1
ATOM 555 C CA . GLN A 1 76 ? 3.311 17.486 -6.223 1.00 93.38 76 GLN A CA 1
ATOM 556 C C . GLN A 1 76 ? 2.845 16.097 -5.770 1.00 93.38 76 GLN A C 1
ATOM 558 O O . GLN A 1 76 ? 1.819 15.996 -5.098 1.00 93.38 76 GLN A O 1
ATOM 563 N N . LEU A 1 77 ? 3.592 15.029 -6.081 1.00 90.62 77 LEU A N 1
ATOM 564 C CA . LEU A 1 77 ? 3.216 13.685 -5.628 1.00 90.62 77 LEU A CA 1
ATOM 565 C C . LEU A 1 77 ? 3.465 13.483 -4.136 1.00 90.62 77 LEU A C 1
ATOM 567 O O . LEU A 1 77 ? 2.691 12.778 -3.489 1.00 90.62 77 LEU A O 1
ATOM 571 N N . LYS A 1 78 ? 4.477 14.135 -3.557 1.00 89.12 78 LYS A N 1
ATOM 572 C CA . LYS A 1 78 ? 4.640 14.173 -2.101 1.00 89.12 78 LYS A CA 1
ATOM 573 C C . LYS A 1 78 ? 3.414 14.796 -1.425 1.00 89.12 78 LYS A C 1
ATOM 575 O O . LYS A 1 78 ? 2.834 14.156 -0.553 1.00 89.12 78 LYS A O 1
ATOM 580 N N . ALA A 1 79 ? 2.975 15.971 -1.878 1.00 89.56 79 ALA A N 1
ATOM 581 C CA . ALA A 1 79 ? 1.783 16.634 -1.355 1.00 89.56 79 ALA A CA 1
ATOM 582 C C . ALA A 1 79 ? 0.523 15.775 -1.539 1.00 89.56 79 ALA A C 1
ATOM 584 O O . ALA A 1 79 ? -0.314 15.715 -0.643 1.00 89.56 79 ALA A O 1
ATOM 585 N N . LEU A 1 80 ? 0.403 15.060 -2.663 1.00 87.75 80 LEU A N 1
ATOM 586 C CA . LEU A 1 80 ? -0.710 14.143 -2.904 1.00 87.75 80 LEU A CA 1
ATOM 587 C C . LEU A 1 80 ? -0.706 12.965 -1.915 1.00 87.75 80 LEU A C 1
ATOM 589 O O . LEU A 1 80 ? -1.729 12.688 -1.291 1.00 87.75 80 LEU A O 1
ATOM 593 N N . ARG A 1 81 ? 0.437 12.297 -1.711 1.00 86.31 81 ARG A N 1
ATOM 594 C CA . ARG A 1 81 ? 0.566 11.210 -0.719 1.00 86.31 81 ARG A CA 1
ATOM 595 C C . ARG A 1 81 ? 0.254 11.707 0.686 1.00 86.31 81 ARG A C 1
ATOM 597 O O . ARG A 1 81 ? -0.547 11.097 1.394 1.00 86.31 81 ARG A O 1
ATOM 604 N N . GLU A 1 82 ? 0.803 12.861 1.052 1.00 84.31 82 GLU A N 1
ATOM 605 C CA . GLU A 1 82 ? 0.502 13.521 2.317 1.00 84.31 82 GLU A CA 1
ATOM 606 C C . GLU A 1 82 ? -0.976 13.880 2.424 1.00 84.31 82 GLU A C 1
ATOM 608 O O . GLU A 1 82 ? -1.501 13.751 3.521 1.00 84.31 82 GLU A O 1
ATOM 613 N N . GLN A 1 83 ? -1.658 14.256 1.329 1.00 83.31 83 GLN A N 1
ATOM 614 C CA . GLN A 1 83 ? -3.100 14.536 1.254 1.00 83.31 83 GLN A CA 1
ATOM 615 C C . GLN A 1 83 ? -3.973 13.279 1.411 1.00 83.31 83 GLN A C 1
ATOM 617 O O . GLN A 1 83 ? -5.093 13.383 1.929 1.00 83.31 83 GLN A O 1
ATOM 622 N N . PHE A 1 84 ? -3.478 12.104 1.039 1.00 80.19 84 PHE A N 1
ATOM 623 C CA . PHE A 1 84 ? -4.166 10.829 1.263 1.00 80.19 84 PHE A CA 1
ATOM 624 C C . PHE A 1 84 ? -3.730 10.116 2.546 1.00 80.19 84 PHE A C 1
ATOM 626 O O . PHE A 1 84 ? -4.421 9.210 2.995 1.00 80.19 84 PHE A O 1
ATOM 633 N N . GLY A 1 85 ? -2.681 10.597 3.216 1.00 78.69 85 GLY A N 1
ATOM 634 C CA . GLY A 1 85 ? -2.179 9.981 4.442 1.00 78.69 85 GLY A CA 1
ATOM 635 C C . GLY A 1 85 ? -1.381 8.715 4.175 1.00 78.69 85 GLY A C 1
ATOM 636 O O . GLY A 1 85 ? -1.381 7.832 5.022 1.00 78.69 85 GLY A O 1
ATOM 637 N N . ILE A 1 86 ? -0.742 8.639 3.005 1.00 81.88 86 ILE A N 1
ATOM 638 C CA . ILE A 1 86 ? 0.111 7.534 2.575 1.00 81.88 86 ILE A CA 1
ATOM 639 C C . ILE A 1 86 ? 1.544 7.883 3.000 1.00 81.88 86 ILE A C 1
ATOM 641 O O . ILE A 1 86 ? 2.173 8.729 2.356 1.00 81.88 86 ILE A O 1
ATOM 645 N N . PRO A 1 87 ? 2.066 7.298 4.093 1.00 74.31 87 PRO A N 1
ATOM 646 C CA . PRO A 1 87 ? 3.391 7.651 4.598 1.00 74.31 87 PRO A CA 1
ATOM 647 C C . PRO A 1 87 ? 4.504 7.091 3.700 1.00 74.31 87 PRO A C 1
ATOM 649 O O . PRO A 1 87 ? 5.558 7.711 3.546 1.00 74.31 87 PRO A O 1
ATOM 652 N N . ASN A 1 88 ? 4.242 5.951 3.061 1.00 80.44 88 ASN A N 1
ATOM 653 C CA . ASN A 1 88 ? 5.233 5.167 2.343 1.00 80.44 88 ASN A CA 1
ATOM 654 C C . ASN A 1 88 ? 5.485 5.709 0.926 1.00 80.44 88 ASN A C 1
ATOM 656 O O . ASN A 1 88 ? 4.626 6.347 0.301 1.00 80.44 88 ASN A O 1
ATOM 660 N N . LEU A 1 89 ? 6.701 5.487 0.427 1.00 84.38 89 LEU A N 1
ATOM 661 C CA . LEU A 1 89 ? 7.014 5.646 -0.992 1.00 84.38 89 LEU A CA 1
ATOM 662 C C . LEU A 1 89 ? 6.491 4.429 -1.768 1.00 84.38 89 LEU A C 1
ATOM 664 O O . LEU A 1 89 ? 6.366 3.352 -1.187 1.00 84.38 89 LEU A O 1
ATOM 668 N N . PRO A 1 90 ? 6.179 4.580 -3.066 1.00 85.88 90 PRO A N 1
ATOM 669 C CA . PRO A 1 90 ? 5.755 3.446 -3.874 1.00 85.88 90 PRO A CA 1
ATOM 670 C C . PRO A 1 90 ? 6.871 2.400 -3.981 1.00 85.88 90 PRO A C 1
ATOM 672 O O . PRO A 1 90 ? 8.048 2.743 -4.127 1.00 85.88 90 PRO A O 1
ATOM 675 N N . LEU A 1 91 ? 6.481 1.125 -3.983 1.00 88.94 91 LEU A N 1
ATOM 676 C CA . LEU A 1 91 ? 7.368 0.034 -4.377 1.00 88.94 91 LEU A CA 1
ATOM 677 C C . LEU A 1 91 ? 7.728 0.195 -5.854 1.00 88.94 91 LEU A C 1
ATOM 679 O O . LEU A 1 91 ? 6.860 0.428 -6.696 1.00 88.94 91 LEU A O 1
ATOM 683 N N . THR A 1 92 ? 9.020 0.104 -6.164 1.00 90.25 92 THR A N 1
ATOM 684 C CA . THR A 1 92 ? 9.525 0.337 -7.525 1.00 90.25 92 THR A CA 1
ATOM 685 C C . THR A 1 92 ? 10.443 -0.768 -8.028 1.00 90.25 92 THR A C 1
ATOM 687 O O . THR A 1 92 ? 10.835 -0.712 -9.183 1.00 90.25 92 THR A O 1
ATOM 690 N N . ASP A 1 93 ? 10.744 -1.817 -7.261 1.00 93.12 93 ASP A N 1
ATOM 691 C CA . ASP A 1 93 ? 11.301 -3.040 -7.852 1.00 93.12 93 ASP A CA 1
ATOM 692 C C . ASP A 1 93 ? 10.156 -3.892 -8.431 1.00 93.12 93 ASP A C 1
ATOM 694 O O . ASP A 1 93 ? 9.282 -4.322 -7.674 1.00 93.12 93 ASP A O 1
ATOM 698 N N . PRO A 1 94 ? 10.136 -4.181 -9.749 1.00 92.69 94 PRO A N 1
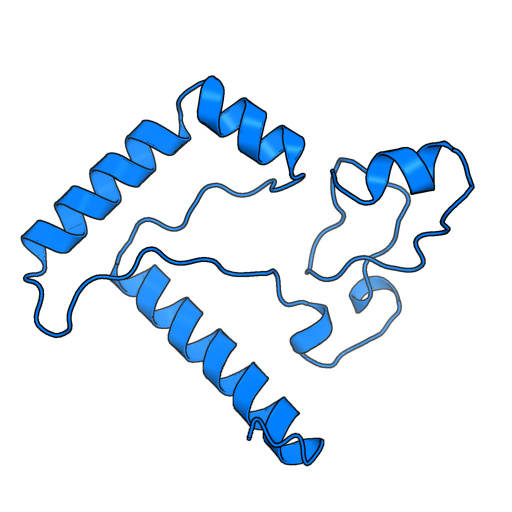ATOM 699 C CA . PRO A 1 94 ? 9.126 -5.051 -10.346 1.00 92.69 94 PRO A CA 1
ATOM 700 C C . PRO A 1 94 ? 8.990 -6.424 -9.670 1.00 92.69 94 PRO A C 1
ATOM 702 O O . PRO A 1 94 ? 7.895 -6.993 -9.663 1.00 92.69 94 PRO A O 1
ATOM 705 N N . ALA A 1 95 ? 10.081 -6.978 -9.127 1.00 93.06 95 ALA A N 1
ATOM 706 C CA . ALA A 1 95 ? 10.042 -8.266 -8.434 1.00 93.06 95 ALA A CA 1
ATOM 707 C C . ALA A 1 95 ? 9.320 -8.159 -7.083 1.00 93.06 95 ALA A C 1
ATOM 709 O O . ALA A 1 95 ? 8.472 -8.996 -6.776 1.00 93.06 95 ALA A O 1
ATOM 710 N N . GLU A 1 96 ? 9.613 -7.109 -6.318 1.00 93.75 96 GLU A N 1
ATOM 711 C CA . GLU A 1 96 ? 8.963 -6.825 -5.039 1.00 93.75 96 GLU A CA 1
ATOM 712 C C . GLU A 1 96 ? 7.475 -6.512 -5.231 1.00 93.75 96 GLU A C 1
ATOM 714 O O . GLU A 1 96 ? 6.636 -7.136 -4.592 1.00 93.75 96 GLU A O 1
ATOM 719 N N . VAL A 1 97 ? 7.132 -5.656 -6.202 1.00 93.94 97 VAL A N 1
ATOM 720 C CA . VAL A 1 97 ? 5.735 -5.349 -6.564 1.00 93.94 97 VAL A CA 1
ATOM 721 C C . VAL A 1 97 ? 4.952 -6.623 -6.886 1.00 93.94 97 VAL A C 1
ATOM 723 O O . VAL A 1 97 ? 3.825 -6.800 -6.420 1.00 93.94 97 VAL A O 1
ATOM 726 N N . ARG A 1 98 ? 5.544 -7.534 -7.670 1.00 92.69 98 ARG A N 1
ATOM 727 C CA . ARG A 1 98 ? 4.909 -8.813 -8.016 1.00 92.69 98 ARG A CA 1
ATOM 728 C C . ARG A 1 98 ? 4.726 -9.707 -6.793 1.00 92.69 98 ARG A C 1
ATOM 730 O O . ARG A 1 98 ? 3.685 -10.350 -6.683 1.00 92.69 98 ARG A O 1
ATOM 737 N N . LYS A 1 99 ? 5.728 -9.765 -5.915 1.00 94.12 99 LYS A N 1
ATOM 738 C CA . LYS A 1 99 ? 5.673 -10.545 -4.678 1.00 94.12 99 LYS A CA 1
ATOM 739 C C . LYS A 1 99 ? 4.546 -10.040 -3.772 1.00 94.12 99 LYS A C 1
ATOM 741 O O . LYS A 1 99 ? 3.678 -10.833 -3.430 1.00 94.12 99 LYS A O 1
ATOM 746 N N . THR A 1 100 ? 4.510 -8.738 -3.480 1.00 93.06 100 THR A N 1
ATOM 747 C CA . THR A 1 100 ? 3.472 -8.122 -2.637 1.00 93.06 100 THR A CA 1
ATOM 748 C C . THR A 1 100 ? 2.076 -8.364 -3.199 1.00 93.06 100 THR A C 1
ATOM 750 O O . THR A 1 100 ? 1.187 -8.779 -2.470 1.00 93.06 100 THR A O 1
ATOM 753 N N . TRP A 1 101 ? 1.882 -8.201 -4.514 1.00 93.31 101 TRP A N 1
ATOM 754 C CA . TRP A 1 101 ? 0.590 -8.497 -5.138 1.00 93.31 101 TRP A CA 1
ATOM 755 C C . TRP A 1 101 ? 0.170 -9.963 -4.966 1.00 93.31 101 TRP A C 1
ATOM 757 O O . TRP A 1 101 ? -0.994 -10.245 -4.687 1.00 93.31 101 TRP A O 1
ATOM 767 N N . ALA A 1 102 ? 1.098 -10.906 -5.143 1.00 93.25 102 ALA A N 1
ATOM 768 C CA . ALA A 1 102 ? 0.810 -12.329 -4.988 1.00 93.25 102 ALA A CA 1
ATOM 769 C C . ALA A 1 102 ? 0.447 -12.691 -3.537 1.00 93.25 102 ALA A C 1
ATOM 771 O O . ALA A 1 102 ? -0.482 -13.465 -3.325 1.00 93.25 102 ALA A O 1
ATOM 772 N N . GLU A 1 103 ? 1.149 -12.117 -2.560 1.00 92.81 103 GLU A N 1
ATOM 773 C CA . GLU A 1 103 ? 0.885 -12.326 -1.131 1.00 92.81 103 GLU A CA 1
ATOM 774 C C . GLU A 1 103 ? -0.466 -11.721 -0.721 1.00 92.81 103 GLU A C 1
ATOM 776 O O . GLU A 1 103 ? -1.312 -12.431 -0.175 1.00 92.81 103 GLU A O 1
ATOM 781 N N . ASP A 1 104 ? -0.720 -10.457 -1.072 1.00 92.31 104 ASP A N 1
ATOM 782 C CA . ASP A 1 104 ? -1.968 -9.773 -0.723 1.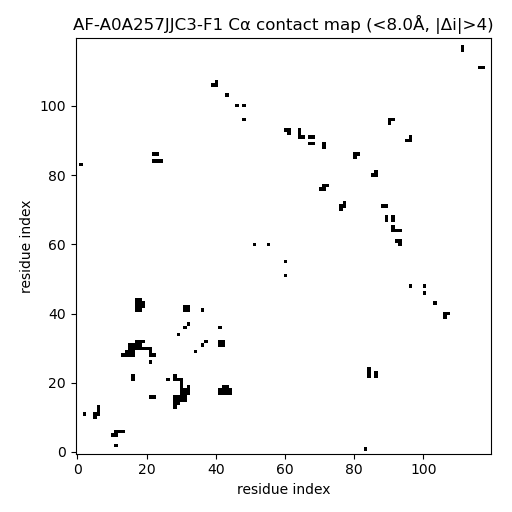00 92.31 104 ASP A CA 1
ATOM 783 C C . ASP A 1 104 ? -3.184 -10.435 -1.380 1.00 92.31 104 ASP A C 1
ATOM 785 O O . ASP A 1 104 ? -4.211 -10.650 -0.737 1.00 92.31 104 ASP A O 1
ATOM 789 N N . SER A 1 105 ? -3.085 -10.767 -2.672 1.00 92.31 105 SER A N 1
ATOM 790 C CA . SER A 1 105 ? -4.197 -11.394 -3.395 1.00 92.31 105 SER A CA 1
ATOM 791 C C . SER A 1 105 ? -4.548 -12.771 -2.836 1.00 92.31 105 SER A C 1
ATOM 793 O O . SER A 1 105 ? -5.732 -13.091 -2.749 1.00 92.31 105 SER A O 1
ATOM 795 N N . ALA A 1 106 ? -3.559 -13.564 -2.415 1.00 93.19 106 ALA A N 1
ATOM 796 C CA . ALA A 1 106 ? -3.804 -14.863 -1.797 1.00 93.19 106 ALA A CA 1
ATOM 797 C C . ALA A 1 106 ? -4.590 -14.733 -0.483 1.00 93.19 106 ALA A C 1
ATOM 799 O O . ALA A 1 106 ? -5.557 -15.470 -0.285 1.00 93.19 106 ALA A O 1
ATOM 800 N N . GLU A 1 107 ? -4.229 -13.770 0.369 1.00 92.94 107 GLU A N 1
ATOM 801 C CA . GLU A 1 107 ? -4.933 -13.504 1.629 1.00 92.94 107 GLU A CA 1
ATOM 802 C C . GLU A 1 107 ? -6.383 -13.059 1.381 1.00 92.94 107 GLU A C 1
ATOM 804 O O . GLU A 1 107 ? -7.319 -13.600 1.973 1.00 92.94 107 GLU A O 1
ATOM 809 N N . TRP A 1 108 ? -6.596 -12.128 0.444 1.00 92.19 108 TRP A N 1
ATOM 810 C CA . TRP A 1 108 ? -7.941 -11.662 0.096 1.00 92.19 108 TRP A CA 1
ATOM 811 C C . TRP A 1 108 ? -8.818 -12.766 -0.503 1.00 92.19 108 TRP A C 1
ATOM 813 O O . TRP A 1 108 ? -10.000 -12.850 -0.165 1.00 92.19 108 TRP A O 1
ATOM 823 N N . ILE A 1 109 ? -8.264 -13.617 -1.373 1.00 92.62 109 ILE A N 1
ATOM 824 C CA . ILE A 1 109 ? -8.993 -14.744 -1.976 1.00 92.62 109 ILE A CA 1
ATOM 825 C C . ILE A 1 109 ? -9.380 -15.770 -0.909 1.00 92.62 109 ILE A C 1
ATOM 827 O O . ILE A 1 109 ? -10.522 -16.238 -0.904 1.00 92.62 109 ILE A O 1
ATOM 831 N N . ALA A 1 110 ? -8.458 -16.108 -0.003 1.00 93.25 110 ALA A N 1
ATOM 832 C CA . ALA A 1 110 ? -8.732 -17.030 1.095 1.00 93.25 110 ALA A CA 1
ATOM 833 C C . ALA A 1 110 ? -9.858 -16.493 1.988 1.00 93.25 110 ALA A C 1
ATOM 835 O O . ALA A 1 110 ? -10.856 -17.180 2.197 1.00 93.25 110 ALA A O 1
ATOM 836 N N . LEU A 1 111 ? -9.764 -15.227 2.405 1.00 93.75 111 LEU A N 1
ATOM 837 C CA . LEU A 1 111 ? -10.789 -14.584 3.223 1.00 93.75 111 LEU A CA 1
ATOM 838 C C . LEU A 1 111 ? -12.154 -14.535 2.522 1.00 93.75 111 LEU A C 1
ATOM 840 O O . LEU A 1 111 ? -13.175 -14.830 3.139 1.00 93.75 111 LEU A O 1
ATOM 844 N N . ALA A 1 112 ? -12.190 -14.172 1.237 1.00 93.94 112 ALA A N 1
ATOM 845 C CA . ALA A 1 112 ? -13.434 -14.146 0.470 1.00 93.94 112 ALA A CA 1
ATOM 846 C C . ALA A 1 112 ? -14.077 -15.539 0.384 1.00 93.94 112 ALA A C 1
ATOM 848 O O . ALA A 1 112 ? -15.291 -15.664 0.548 1.00 93.94 112 ALA A O 1
ATOM 849 N N . THR A 1 113 ? -13.259 -16.577 0.192 1.00 94.12 113 THR A N 1
ATOM 850 C CA . THR A 1 113 ? -13.708 -17.975 0.141 1.00 94.12 113 THR A CA 1
ATOM 851 C C . THR A 1 113 ? -14.284 -18.418 1.485 1.00 94.12 113 THR A C 1
ATOM 853 O O . THR A 1 113 ? -15.400 -18.936 1.526 1.00 94.12 113 THR A O 1
ATOM 856 N N . ASP A 1 114 ? -13.573 -18.157 2.582 1.00 94.06 114 ASP A N 1
ATOM 857 C CA . ASP A 1 114 ? -13.997 -18.516 3.941 1.00 94.06 114 ASP A CA 1
ATOM 858 C C . ASP A 1 114 ? -15.300 -17.815 4.350 1.00 94.06 114 ASP A C 1
ATOM 860 O O . ASP A 1 114 ? -16.138 -18.390 5.048 1.00 94.06 114 ASP A O 1
ATOM 864 N N . LEU A 1 115 ? -15.498 -16.578 3.887 1.00 95.50 115 LEU A N 1
ATOM 865 C CA . LEU A 1 115 ? -16.716 -15.802 4.124 1.00 95.50 115 LEU A CA 1
ATOM 866 C C . LEU A 1 115 ? -17.857 -16.138 3.149 1.00 95.50 115 LEU A C 1
ATOM 868 O O . LEU A 1 115 ? -18.949 -15.582 3.285 1.00 95.50 115 LEU A O 1
ATOM 872 N N . GLY A 1 116 ? -17.632 -17.020 2.170 1.00 95.56 116 GLY A N 1
ATOM 873 C CA . GLY A 1 116 ? -18.622 -17.364 1.146 1.00 95.56 116 GLY A CA 1
ATOM 874 C C . GLY A 1 116 ? -19.010 -16.184 0.248 1.00 95.56 116 GLY A C 1
ATOM 875 O O . GLY A 1 116 ? -20.135 -16.137 -0.256 1.00 95.56 116 GLY A O 1
ATOM 876 N N . ILE A 1 117 ? -18.110 -15.212 0.074 1.00 94.69 117 ILE A N 1
ATOM 877 C CA . ILE A 1 117 ? -18.336 -14.032 -0.763 1.00 94.69 117 ILE A CA 1
ATOM 878 C C . ILE A 1 117 ? -18.189 -14.441 -2.229 1.00 94.69 117 ILE A C 1
ATOM 880 O O . ILE A 1 117 ? -17.111 -14.837 -2.666 1.00 94.69 117 ILE A O 1
ATOM 884 N N . ASN A 1 118 ? -19.267 -14.284 -2.995 1.00 89.44 118 ASN A N 1
ATOM 885 C CA . ASN A 1 118 ? -19.245 -14.389 -4.449 1.00 89.44 118 ASN A CA 1
ATOM 886 C C . ASN A 1 118 ? -19.374 -12.990 -5.053 1.00 89.44 118 ASN A C 1
ATOM 888 O O . ASN A 1 118 ? -20.188 -12.189 -4.598 1.00 89.44 118 ASN A O 1
ATOM 892 N N . LEU A 1 119 ? -18.545 -12.712 -6.056 1.00 77.88 119 LEU A N 1
ATOM 893 C CA . LEU A 1 119 ? -18.649 -11.534 -6.909 1.00 77.88 119 LEU A CA 1
ATOM 894 C C . LEU A 1 119 ? -19.226 -12.032 -8.236 1.00 77.88 119 LEU A C 1
ATOM 896 O O . LEU A 1 119 ? -18.491 -12.588 -9.052 1.00 77.88 119 LEU A O 1
ATOM 900 N N . ASP A 1 120 ? -20.542 -11.961 -8.374 1.00 67.12 120 ASP A N 1
ATOM 901 C CA . ASP A 1 120 ? -21.284 -12.272 -9.597 1.00 67.12 120 ASP A CA 1
ATOM 902 C C . ASP A 1 120 ? -21.173 -11.165 -10.660 1.00 67.12 120 ASP A C 1
ATOM 904 O O . ASP A 1 120 ? -21.128 -9.964 -10.301 1.00 67.12 120 ASP A O 1
#

Radius of gyration: 17.24 Å; Cα contacts (8 Å, |Δi|>4): 91; chains: 1; bounding box: 35×37×41 Å

Solvent-accessible surface area (backbone atoms only — not comparable to full-atom values): 7446 Å² total; per-residue (Å²): 136,76,66,62,68,39,40,76,68,66,79,36,82,86,86,55,38,64,13,86,60,61,45,88,89,45,70,88,46,50,22,34,40,81,72,69,48,78,59,68,76,34,44,45,67,95,82,84,79,90,82,75,66,89,86,64,54,68,72,60,51,51,50,51,24,51,51,53,53,57,50,54,70,34,70,68,47,42,51,47,32,61,71,73,62,49,88,70,78,81,82,46,52,70,68,56,49,52,49,53,51,54,54,53,49,50,53,53,50,51,52,33,57,78,68,68,61,77,90,129

Mean predicted aligned error: 4.66 Å